Protein AF-A0AA35THC9-F1 (afdb_monomer_lite)

InterPro domains:
  IPR027417 P-loop containing nucleoside triphosphate hydrolase [G3DSA:3.40.50.300] (15-125)
  IPR027417 P-loop containing nucleoside triphosphate hydrolase [SSF52540] (15-121)
  IPR041679 DNA2/NAM7 helicase-like, C-terminal [PF13087] (16-121)
  IPR047187 Upf1-like, C-terminal helicase domain [cd18808] (16-121)
  IPR050534 Coronaviruses polyprotein 1ab [PTHR43788] (15-121)

pLDDT: mean 75.88, std 16.05, range [33.38, 92.75]

Organism: Geodia barretti (NCBI:txid519541)

Sequence (125 aa):
HQPKYQALTILLFLQHPAICEFPSKAFYNGRLKTDPSVMRRQSGLNLTHFWPKHDSPIVFCQVEGEEETGHIGSRGSSSQSKFNMTEAKKIVEIAEKLVCHYRVPNSEIAILTPYSAQKRLSVKN

Radius of gyration: 17.2 Å; chains: 1; bounding box: 36×34×49 Å

Secondary structure (DSSP, 8-state):
-------B-----TTSHHHHHHHHHHHSTT-----HHHHT---SS--TTTSSSTT-----B------EEEEESSTT--EEEEE-HHHHHHHHHHHHIIIIIT---GGG-----S-HHHHHHHH--

Structure (mmCIF, N/CA/C/O backbone):
data_AF-A0AA35THC9-F1
#
_entry.id   AF-A0AA35THC9-F1
#
loop_
_atom_site.group_PDB
_atom_site.id
_atom_site.type_symbol
_atom_site.label_atom_id
_atom_site.label_alt_id
_atom_site.label_comp_id
_atom_site.label_asym_id
_atom_site.label_entity_id
_atom_site.label_seq_id
_atom_site.pdbx_PDB_ins_code
_atom_site.Cartn_x
_atom_site.Cartn_y
_atom_site.Cartn_z
_atom_site.occupancy
_atom_site.B_iso_or_equiv
_atom_site.auth_seq_id
_atom_site.auth_comp_id
_atom_site.auth_asym_id
_atom_site.auth_atom_id
_atom_site.pdbx_PDB_model_num
ATOM 1 N N . HIS A 1 1 ? 7.110 21.053 -18.480 1.00 37.16 1 HIS A N 1
ATOM 2 C CA . HIS A 1 1 ? 5.953 20.151 -18.637 1.00 37.16 1 HIS A CA 1
ATOM 3 C C . HIS A 1 1 ? 6.008 19.087 -17.552 1.00 37.16 1 HIS A C 1
ATOM 5 O O . HIS A 1 1 ? 6.933 18.293 -17.567 1.00 37.16 1 HIS A O 1
ATOM 11 N N . GLN A 1 2 ? 5.104 19.125 -16.568 1.00 33.38 2 GLN A N 1
ATOM 12 C CA . GLN A 1 2 ? 5.040 18.118 -15.500 1.00 33.38 2 GLN A CA 1
ATOM 13 C C . GLN A 1 2 ? 4.030 17.027 -15.864 1.00 33.38 2 GLN A C 1
ATOM 15 O O . GLN A 1 2 ? 2.882 17.376 -16.142 1.00 33.38 2 GLN A O 1
ATOM 20 N N . PRO A 1 3 ? 4.366 15.740 -15.709 1.00 40.66 3 PRO A N 1
ATOM 21 C CA . PRO A 1 3 ? 3.470 14.809 -15.063 1.00 40.66 3 PRO A CA 1
ATOM 22 C C . PRO A 1 3 ? 3.727 14.873 -13.549 1.00 40.66 3 PRO A C 1
ATOM 24 O O . PRO A 1 3 ? 4.782 14.497 -13.048 1.00 40.66 3 PRO A O 1
ATOM 27 N N . LYS A 1 4 ? 2.753 15.430 -12.829 1.00 50.53 4 LYS A N 1
ATOM 28 C CA . LYS A 1 4 ? 2.469 15.073 -11.432 1.00 50.53 4 LYS A CA 1
ATOM 29 C C . LYS A 1 4 ? 1.672 13.751 -11.444 1.00 50.53 4 LYS A C 1
ATOM 31 O O . LYS A 1 4 ? 1.197 13.375 -12.509 1.00 50.53 4 LYS A O 1
ATOM 36 N N . TYR A 1 5 ? 1.476 13.139 -10.269 1.00 43.81 5 TYR A N 1
ATOM 37 C CA . TYR A 1 5 ? 0.614 11.971 -9.943 1.00 43.81 5 TYR A CA 1
ATOM 38 C C . TYR A 1 5 ? 1.305 10.588 -9.952 1.00 43.81 5 TYR A C 1
ATOM 40 O O . TYR A 1 5 ? 2.081 10.320 -10.855 1.00 43.81 5 TYR A O 1
ATOM 48 N N . GLN A 1 6 ? 1.028 9.633 -9.045 1.00 38.25 6 GLN A N 1
ATOM 49 C CA . GLN A 1 6 ? 0.420 9.619 -7.695 1.00 38.25 6 GLN A CA 1
ATOM 50 C C . GLN A 1 6 ? 0.566 8.193 -7.103 1.00 38.25 6 GLN A C 1
ATOM 52 O O . GLN A 1 6 ? 0.190 7.225 -7.750 1.00 38.25 6 GLN A O 1
ATOM 57 N N . ALA A 1 7 ? 0.958 8.126 -5.827 1.00 38.00 7 ALA A N 1
ATOM 58 C CA . ALA A 1 7 ? 0.469 7.193 -4.803 1.00 38.00 7 ALA A CA 1
ATOM 59 C C . ALA A 1 7 ? 0.659 5.675 -4.984 1.00 38.00 7 ALA A C 1
ATOM 61 O O . ALA A 1 7 ? -0.199 4.978 -5.529 1.00 38.00 7 ALA A O 1
ATOM 62 N N . LEU A 1 8 ? 1.653 5.117 -4.290 1.00 41.50 8 LEU A N 1
ATOM 63 C CA . LEU A 1 8 ? 1.579 3.725 -3.864 1.00 41.50 8 LEU A CA 1
ATOM 64 C C . LEU A 1 8 ? 0.613 3.608 -2.672 1.00 41.50 8 LEU A C 1
ATOM 66 O O . LEU A 1 8 ? 0.938 4.016 -1.558 1.00 41.50 8 LEU A O 1
ATOM 70 N N . THR A 1 9 ? -0.579 3.054 -2.901 1.00 43.31 9 THR A N 1
ATOM 71 C CA . THR A 1 9 ? -1.542 2.758 -1.829 1.00 43.31 9 THR A CA 1
ATOM 72 C C . THR A 1 9 ? -1.371 1.304 -1.397 1.00 43.31 9 THR A C 1
ATOM 74 O O . THR A 1 9 ? -1.852 0.392 -2.066 1.00 43.31 9 THR A O 1
ATOM 77 N N . ILE A 1 10 ? -0.692 1.075 -0.273 1.00 42.50 10 ILE A N 1
ATOM 78 C CA . ILE A 1 10 ? -0.691 -0.236 0.386 1.00 42.50 10 ILE A CA 1
ATOM 79 C C . ILE A 1 10 ? -1.968 -0.312 1.224 1.00 42.50 10 ILE A C 1
ATOM 81 O O . ILE A 1 10 ? -2.105 0.358 2.246 1.00 42.50 10 ILE A O 1
ATOM 85 N N . LEU A 1 11 ? -2.938 -1.083 0.736 1.00 44.34 11 LEU A N 1
ATOM 86 C CA . LEU A 1 11 ? -4.229 -1.296 1.381 1.00 44.34 11 LEU A CA 1
ATOM 87 C C . LEU A 1 11 ? -4.102 -2.417 2.411 1.00 44.34 11 LEU A C 1
ATOM 89 O O . LEU A 1 11 ? -4.195 -3.594 2.077 1.00 44.34 11 LEU A O 1
ATOM 93 N N . LEU A 1 12 ? -3.944 -2.042 3.676 1.00 49.34 12 LEU A N 1
ATOM 94 C CA . LEU A 1 12 ? -4.242 -2.924 4.797 1.00 49.34 12 LEU A CA 1
ATOM 95 C C . LEU A 1 12 ? -5.580 -2.475 5.399 1.00 49.34 12 LEU A C 1
ATOM 97 O O . LEU A 1 12 ? -5.731 -1.342 5.840 1.00 49.34 12 LEU A O 1
ATOM 101 N N . PHE A 1 13 ? -6.551 -3.392 5.394 1.00 51.62 13 PHE A N 1
ATOM 102 C CA . PHE A 1 13 ? -7.870 -3.290 6.037 1.00 51.62 13 PHE A CA 1
ATOM 103 C C . PHE A 1 13 ? -8.859 -2.267 5.459 1.00 51.62 13 PHE A C 1
ATOM 105 O O . PHE A 1 13 ? -9.232 -1.308 6.123 1.00 51.62 13 PHE A O 1
ATOM 112 N N . LEU A 1 14 ? -9.422 -2.580 4.287 1.00 52.34 14 LEU A N 1
ATOM 113 C CA . LEU A 1 14 ? -10.501 -1.874 3.559 1.00 52.34 14 LEU A CA 1
ATOM 114 C C . LEU A 1 14 ? -11.688 -1.298 4.362 1.00 52.34 14 LEU A C 1
ATOM 116 O O . LEU A 1 14 ? -12.504 -0.587 3.789 1.00 52.34 14 LEU A O 1
ATOM 120 N N . GLN A 1 15 ? -11.848 -1.620 5.643 1.00 60.59 15 GLN A N 1
ATOM 121 C CA . GLN A 1 15 ? -13.035 -1.264 6.411 1.00 60.59 15 GLN A CA 1
ATOM 122 C C . GLN A 1 15 ? -12.749 -0.352 7.623 1.00 60.59 15 GLN A C 1
ATOM 124 O O . GLN A 1 15 ? -13.686 0.007 8.330 1.00 60.59 15 GLN A O 1
ATOM 129 N N . HIS A 1 16 ? -11.506 0.082 7.879 1.00 74.31 16 HIS A N 1
ATOM 130 C CA . HIS A 1 16 ? -11.255 1.079 8.935 1.00 74.31 16 HIS A CA 1
ATOM 131 C C . HIS A 1 16 ? -11.977 2.412 8.614 1.00 74.31 16 HIS A C 1
ATOM 133 O O . HIS A 1 16 ? -11.932 2.844 7.462 1.00 74.31 16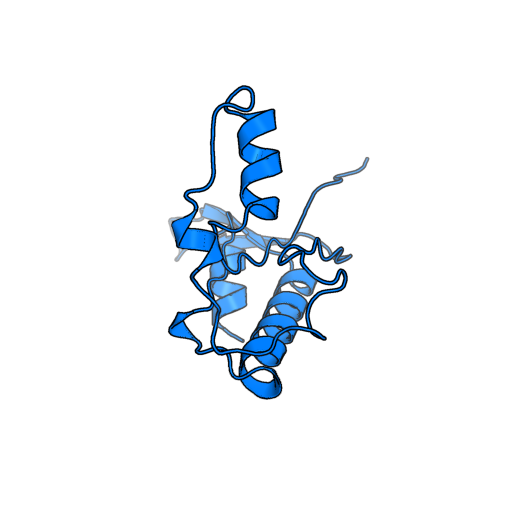 HIS A O 1
ATOM 139 N N . PRO A 1 17 ? -12.611 3.113 9.580 1.00 76.00 17 PRO A N 1
ATOM 140 C CA . PRO A 1 17 ? -13.319 4.374 9.350 1.00 76.00 17 PRO A CA 1
ATOM 141 C C . PRO A 1 17 ? -12.489 5.417 8.606 1.00 76.00 17 PRO A C 1
ATOM 143 O O . PRO A 1 17 ? -13.005 6.058 7.696 1.00 76.00 17 PRO A O 1
ATOM 146 N N . ALA A 1 18 ? -11.194 5.516 8.926 1.00 78.25 18 ALA A N 1
ATOM 147 C CA . ALA A 1 18 ? -10.269 6.406 8.222 1.00 78.25 18 ALA A CA 1
ATOM 148 C C . ALA A 1 18 ? -10.202 6.118 6.707 1.00 78.25 18 ALA A C 1
ATOM 150 O O . ALA A 1 18 ? -10.052 7.042 5.914 1.00 78.25 18 ALA A O 1
ATOM 151 N N . ILE A 1 19 ? -10.328 4.849 6.294 1.00 79.31 19 ILE A N 1
ATOM 152 C CA . ILE A 1 19 ? -10.291 4.441 4.879 1.00 79.31 19 ILE A CA 1
ATOM 153 C C . ILE A 1 19 ? -11.620 4.774 4.206 1.00 79.31 19 ILE A C 1
ATOM 155 O O . ILE A 1 19 ? -11.628 5.258 3.079 1.00 79.31 19 ILE A O 1
ATOM 159 N N . CYS A 1 20 ? -12.740 4.560 4.901 1.00 81.44 20 CYS A N 1
ATOM 160 C CA . CYS A 1 20 ? -14.079 4.835 4.378 1.00 81.44 20 CYS A CA 1
ATOM 161 C C . CYS A 1 20 ? -14.404 6.332 4.280 1.00 81.44 20 CYS A C 1
ATOM 163 O O . CYS A 1 20 ? -15.262 6.711 3.482 1.00 81.44 20 CYS A O 1
ATOM 165 N N . GLU A 1 21 ? -13.747 7.182 5.073 1.00 85.81 21 GLU A N 1
ATOM 166 C CA . GLU A 1 21 ? -14.049 8.612 5.151 1.00 85.81 21 GLU A CA 1
ATOM 167 C C . GLU A 1 21 ? -13.936 9.307 3.787 1.00 85.81 21 GLU A C 1
ATOM 169 O O . GLU A 1 21 ? -14.885 9.966 3.348 1.00 85.81 21 GLU A O 1
ATOM 174 N N . PHE A 1 22 ? -12.800 9.141 3.100 1.00 87.75 22 PHE A N 1
ATOM 175 C CA . PHE A 1 22 ? -12.564 9.798 1.814 1.00 87.75 22 PHE A CA 1
ATOM 176 C C . PHE A 1 22 ? -13.532 9.310 0.720 1.00 87.75 22 PHE A C 1
ATOM 178 O O . PHE A 1 22 ? -14.227 10.155 0.152 1.00 87.75 22 PHE A O 1
ATOM 185 N N . PRO A 1 23 ? -13.678 7.994 0.446 1.00 86.00 23 PRO A N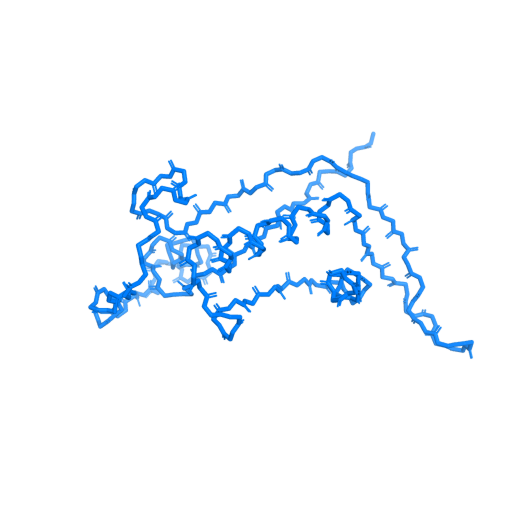 1
ATOM 186 C CA . PRO A 1 23 ? -14.627 7.511 -0.552 1.00 86.00 23 PRO A CA 1
ATOM 187 C C . PRO A 1 23 ? -16.071 7.906 -0.240 1.00 86.00 23 PRO A C 1
ATOM 189 O O . PRO A 1 23 ? -16.805 8.283 -1.151 1.00 86.00 23 PRO A O 1
ATOM 192 N N . SER A 1 24 ? -16.477 7.869 1.037 1.00 86.50 24 SER A N 1
ATOM 193 C CA . SER A 1 24 ? -17.822 8.277 1.460 1.00 86.50 24 SER A CA 1
ATOM 194 C C . SER A 1 24 ? -18.120 9.719 1.053 1.00 86.50 24 SER A C 1
ATOM 196 O O . SER A 1 24 ? -19.146 9.988 0.425 1.00 86.50 24 SER A O 1
ATOM 198 N N . LYS A 1 25 ? -17.198 10.643 1.352 1.00 89.81 25 LYS A N 1
ATOM 199 C CA . LYS A 1 25 ? -17.327 12.064 1.001 1.00 89.81 25 LYS A CA 1
ATOM 200 C C . LYS A 1 25 ? -17.245 12.301 -0.508 1.00 89.81 25 LYS A C 1
ATOM 202 O O . LYS A 1 25 ? -18.069 13.036 -1.037 1.00 89.81 25 LYS A O 1
ATOM 207 N N . ALA A 1 26 ? -16.285 11.675 -1.186 1.00 91.00 26 ALA A N 1
ATOM 208 C CA . ALA A 1 26 ? -15.997 11.931 -2.596 1.00 91.00 26 ALA A CA 1
ATOM 209 C C . ALA A 1 26 ? -17.030 11.322 -3.559 1.00 91.00 26 ALA A C 1
ATOM 211 O O . ALA A 1 26 ? -17.324 11.924 -4.587 1.00 91.00 26 ALA A O 1
ATOM 212 N N . PHE A 1 27 ? -17.580 10.145 -3.238 1.00 88.94 27 PHE A N 1
ATOM 213 C CA . PHE A 1 27 ? -18.396 9.368 -4.181 1.00 88.94 27 PHE A CA 1
ATOM 214 C C . PHE A 1 27 ? -19.805 9.031 -3.674 1.00 88.94 27 PHE A C 1
ATOM 216 O O . PHE A 1 27 ? -20.658 8.655 -4.473 1.00 88.94 27 PHE A O 1
ATOM 223 N N . TYR A 1 28 ? -20.082 9.170 -2.370 1.00 86.94 28 TYR A N 1
ATOM 224 C CA . TYR A 1 28 ? -21.352 8.730 -1.766 1.00 86.94 28 TYR A CA 1
ATOM 225 C C . TYR A 1 28 ? -22.093 9.819 -0.971 1.00 86.94 28 TYR A C 1
ATOM 227 O O . TYR A 1 28 ? -23.027 9.503 -0.227 1.00 86.94 28 TYR A O 1
ATOM 235 N N . ASN A 1 29 ? -21.731 11.098 -1.123 1.00 89.25 29 ASN A N 1
ATOM 236 C CA . ASN A 1 29 ? -22.323 12.232 -0.391 1.00 89.25 29 ASN A CA 1
ATOM 237 C C . ASN A 1 29 ? -22.316 12.039 1.139 1.00 89.25 29 ASN A C 1
ATOM 239 O O . ASN A 1 29 ? -23.274 12.393 1.824 1.00 89.25 29 ASN A O 1
ATOM 243 N N . GLY A 1 30 ? -21.279 11.395 1.678 1.00 84.69 30 GLY A N 1
ATOM 244 C CA . GLY A 1 30 ? -21.148 11.112 3.110 1.00 84.69 30 GLY A CA 1
ATOM 245 C C . GLY A 1 30 ? -22.087 10.023 3.643 1.00 84.69 30 GLY A C 1
ATOM 246 O O . GLY A 1 30 ? -22.182 9.836 4.854 1.00 84.69 30 GLY A O 1
ATOM 247 N N . ARG A 1 31 ? -22.808 9.305 2.770 1.00 82.44 31 ARG A N 1
ATOM 248 C CA . ARG A 1 31 ? -23.808 8.302 3.182 1.00 82.44 31 ARG A CA 1
ATOM 249 C C . ARG A 1 31 ? -23.223 6.916 3.448 1.00 82.44 31 ARG A C 1
ATOM 251 O O . ARG A 1 31 ? -23.899 6.096 4.064 1.00 82.44 31 ARG A O 1
ATOM 258 N N . LEU A 1 32 ? -21.991 6.646 3.014 1.00 81.75 32 LEU A N 1
ATOM 259 C CA . LEU A 1 32 ? -21.317 5.380 3.300 1.00 81.75 32 LEU A CA 1
ATOM 260 C C . LEU A 1 32 ? -20.855 5.374 4.765 1.00 81.75 32 LEU A C 1
ATOM 262 O O . LEU A 1 32 ? -20.076 6.240 5.171 1.00 81.75 32 LEU A O 1
ATOM 266 N N . LYS A 1 33 ? -21.342 4.401 5.544 1.00 78.38 33 LYS A N 1
ATOM 267 C CA . LYS A 1 33 ? -21.019 4.212 6.965 1.00 78.38 33 LYS A CA 1
ATOM 268 C C . LYS A 1 33 ? -20.286 2.890 7.175 1.00 78.38 33 LYS A C 1
ATOM 270 O O . LYS A 1 33 ? -20.677 1.871 6.614 1.00 78.38 33 LYS A O 1
ATOM 275 N N . THR A 1 34 ? -19.250 2.913 8.007 1.00 78.31 34 THR A N 1
ATOM 276 C CA . THR A 1 34 ? -18.561 1.701 8.460 1.00 78.31 34 THR A CA 1
ATOM 277 C C . THR A 1 34 ? -19.413 0.975 9.497 1.00 78.31 34 THR A C 1
ATOM 279 O O . THR A 1 34 ? -19.914 1.599 10.433 1.00 78.31 34 THR A O 1
ATOM 282 N N . ASP A 1 35 ? -19.556 -0.340 9.352 1.00 78.38 35 ASP A N 1
ATOM 283 C CA . ASP A 1 35 ? -20.274 -1.158 10.326 1.00 78.38 35 ASP A CA 1
ATOM 284 C C . ASP A 1 35 ? -19.505 -1.238 11.668 1.00 78.38 35 ASP A C 1
ATOM 286 O O . ASP A 1 35 ? -18.285 -1.443 11.667 1.00 78.38 35 ASP A O 1
ATOM 290 N N . PRO A 1 36 ? -20.169 -1.119 12.833 1.00 75.31 36 PRO A N 1
ATOM 291 C CA . PRO A 1 36 ? -19.507 -1.206 14.138 1.00 75.31 36 PRO A CA 1
ATOM 292 C C . PRO A 1 36 ? -18.744 -2.517 14.383 1.00 75.31 36 PRO A C 1
ATOM 294 O O . PRO A 1 36 ? -17.781 -2.536 15.150 1.00 75.31 36 PRO A O 1
ATOM 297 N N . SER A 1 37 ? -19.131 -3.620 13.732 1.00 74.44 37 SER A N 1
ATOM 298 C CA . SER A 1 37 ? -18.414 -4.902 13.812 1.00 74.44 37 SER A CA 1
ATOM 299 C C . SER A 1 37 ? -16.969 -4.813 13.334 1.00 74.44 37 SER A C 1
ATOM 301 O O . SER A 1 37 ? -16.120 -5.572 13.799 1.00 74.44 37 SER A O 1
ATOM 303 N N . VAL A 1 38 ? -16.658 -3.846 12.472 1.00 69.12 38 VAL A N 1
ATOM 304 C CA . VAL A 1 38 ? -15.307 -3.639 11.963 1.00 69.12 38 VAL A CA 1
ATOM 305 C C . VAL A 1 38 ? -14.364 -3.137 13.051 1.00 69.12 38 VAL A C 1
ATOM 307 O O . VAL A 1 38 ? -13.218 -3.568 13.097 1.00 69.12 38 VAL A O 1
ATOM 310 N N . MET A 1 39 ? -14.854 -2.291 13.959 1.00 66.12 39 MET A N 1
ATOM 311 C CA . MET A 1 39 ? -14.085 -1.787 15.106 1.00 66.12 39 MET A CA 1
ATOM 312 C C . MET A 1 39 ? -13.822 -2.850 16.163 1.00 66.12 39 MET A C 1
ATOM 314 O O . MET A 1 39 ? -12.903 -2.713 16.963 1.00 66.12 39 MET A O 1
ATOM 318 N N . ARG A 1 40 ? -14.588 -3.944 16.136 1.00 65.94 40 ARG A N 1
ATOM 319 C CA . ARG A 1 40 ? -14.364 -5.102 17.004 1.00 65.94 40 ARG A CA 1
ATOM 320 C C . ARG A 1 40 ? -13.331 -6.078 16.448 1.00 65.94 40 ARG A C 1
ATOM 322 O O . ARG A 1 40 ? -12.852 -6.922 17.199 1.00 65.94 40 ARG A O 1
ATOM 329 N N . ARG A 1 41 ? -12.966 -5.976 15.163 1.00 64.31 41 ARG A N 1
ATOM 330 C CA . ARG A 1 41 ? -11.866 -6.760 14.589 1.00 64.31 41 ARG A CA 1
ATOM 331 C C . ARG A 1 41 ? -10.540 -6.150 15.020 1.00 64.31 41 ARG A C 1
ATOM 333 O O . ARG A 1 41 ? -9.924 -5.386 14.285 1.00 64.31 41 ARG A O 1
ATOM 340 N N . GLN A 1 42 ? -10.113 -6.486 16.230 1.00 58.03 42 GLN A N 1
ATOM 341 C CA . GLN A 1 42 ? -8.729 -6.288 16.626 1.00 58.03 42 GLN A CA 1
ATOM 342 C C . GLN A 1 42 ? -7.883 -7.289 15.840 1.00 58.03 42 GLN A C 1
ATOM 344 O O . GLN A 1 42 ? -8.070 -8.499 15.952 1.00 58.03 42 GLN A O 1
ATOM 349 N N . SER A 1 43 ? -6.982 -6.778 15.002 1.00 63.09 43 SER A N 1
ATOM 350 C CA . SER A 1 43 ? -5.883 -7.591 14.495 1.00 63.09 43 SER A CA 1
ATOM 351 C C . SER A 1 43 ? -5.070 -8.059 15.703 1.00 63.09 43 SER A C 1
ATOM 353 O O . SER A 1 43 ? -4.689 -7.236 16.533 1.00 63.09 43 SER A O 1
ATOM 355 N N . GLY A 1 44 ? -4.789 -9.359 15.812 1.00 66.50 44 GLY A N 1
ATOM 356 C CA . GLY A 1 44 ? -3.862 -9.877 16.827 1.00 66.50 44 GLY A CA 1
ATOM 357 C C . GLY A 1 44 ? -2.414 -9.400 16.625 1.00 66.50 44 GLY A C 1
ATOM 358 O O . GLY A 1 44 ? -1.541 -9.734 17.422 1.00 66.50 44 GLY A O 1
ATOM 359 N N . LEU A 1 45 ? -2.148 -8.636 15.558 1.00 75.44 45 LEU A N 1
ATOM 360 C CA . LEU A 1 45 ? -0.839 -8.105 15.199 1.00 75.44 45 LEU A CA 1
ATOM 361 C C . LEU A 1 45 ? -0.645 -6.702 15.781 1.00 75.44 45 LEU A C 1
ATOM 363 O O . LEU A 1 45 ? -1.465 -5.803 15.587 1.00 75.44 45 LEU A O 1
ATOM 367 N N . ASN A 1 46 ? 0.494 -6.492 16.440 1.00 81.12 46 ASN A N 1
ATOM 368 C CA . ASN A 1 46 ? 0.889 -5.187 16.957 1.00 81.12 46 ASN A CA 1
ATOM 369 C C . ASN A 1 46 ? 1.600 -4.370 15.863 1.00 81.12 46 ASN A C 1
ATOM 371 O O . ASN A 1 46 ? 2.778 -4.588 15.585 1.00 81.12 46 ASN A O 1
ATOM 375 N N . LEU A 1 47 ? 0.883 -3.415 15.260 1.00 82.12 47 LEU A N 1
ATOM 376 C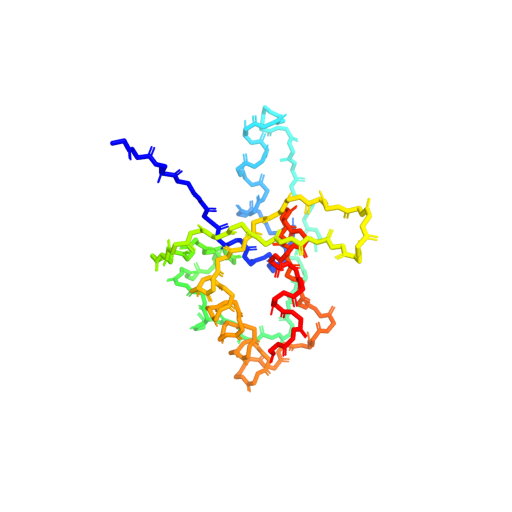 CA . LEU A 1 47 ? 1.395 -2.500 14.227 1.00 82.12 47 LEU A CA 1
ATOM 377 C C . LEU A 1 47 ? 1.629 -1.068 14.741 1.00 82.12 47 LEU A C 1
ATOM 379 O O . LEU A 1 47 ? 1.766 -0.143 13.939 1.00 82.12 47 LEU A O 1
ATOM 383 N N . THR A 1 48 ? 1.689 -0.855 16.058 1.00 76.56 48 THR A N 1
ATOM 384 C CA . THR A 1 48 ? 1.706 0.488 16.669 1.00 76.56 48 THR A CA 1
ATOM 385 C C . THR A 1 48 ? 2.864 1.364 16.181 1.00 76.56 48 THR A C 1
ATOM 387 O O . THR A 1 48 ? 2.695 2.564 15.999 1.00 76.56 48 THR A O 1
ATOM 390 N N . HIS A 1 49 ? 4.028 0.767 15.900 1.00 84.44 49 HIS A N 1
ATOM 391 C CA . HIS A 1 49 ? 5.214 1.478 15.399 1.00 84.44 49 HIS A CA 1
ATOM 392 C C . HIS A 1 49 ? 5.394 1.406 13.875 1.00 84.44 49 HIS A C 1
ATOM 394 O O . HIS A 1 49 ? 6.405 1.873 13.355 1.00 84.44 49 HIS A O 1
ATOM 400 N N . PHE A 1 50 ? 4.469 0.766 13.157 1.00 86.50 50 PHE A N 1
ATOM 401 C CA . PHE A 1 50 ? 4.515 0.708 11.696 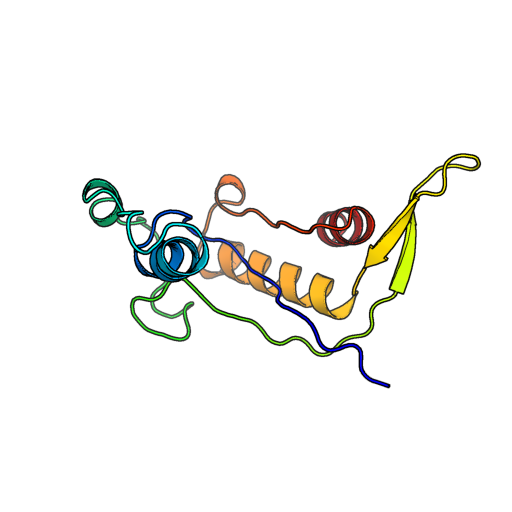1.00 86.50 50 PHE A CA 1
ATOM 402 C C . PHE A 1 50 ? 3.919 1.976 11.078 1.00 86.50 50 PHE A C 1
ATOM 404 O O . PHE A 1 50 ? 4.485 2.543 10.143 1.00 86.50 50 PHE A O 1
ATOM 411 N N . TRP A 1 51 ? 2.778 2.420 11.608 1.00 85.50 51 TRP A N 1
ATOM 412 C CA . TRP A 1 51 ? 2.031 3.549 11.067 1.00 85.50 51 TRP A CA 1
ATOM 413 C C . TRP A 1 51 ? 2.617 4.892 11.528 1.00 85.50 51 TRP A C 1
ATOM 415 O O . TRP A 1 51 ? 2.891 5.054 12.716 1.00 85.50 51 TRP A O 1
ATOM 425 N N . PRO A 1 52 ? 2.753 5.895 10.637 1.00 83.62 52 PRO A N 1
ATOM 426 C CA . PRO A 1 52 ? 3.245 7.222 11.023 1.00 83.62 52 PRO A CA 1
ATOM 427 C C . PRO A 1 52 ? 2.329 7.962 12.003 1.00 83.62 52 PRO A C 1
ATOM 429 O O . PRO A 1 52 ? 2.795 8.779 12.794 1.00 83.62 52 PRO A O 1
ATOM 432 N N . LYS A 1 53 ? 1.017 7.701 11.935 1.00 80.81 53 LYS A N 1
ATOM 433 C CA . LYS A 1 53 ? 0.012 8.266 12.835 1.00 80.81 53 LYS A CA 1
ATOM 434 C C . LYS A 1 53 ? -0.625 7.140 13.640 1.00 80.81 53 LYS A C 1
ATOM 436 O O . LYS A 1 53 ? -1.209 6.222 13.063 1.00 80.81 53 LYS A O 1
ATOM 441 N N . HIS A 1 54 ? -0.543 7.263 14.962 1.00 68.38 54 HIS A N 1
ATOM 442 C CA . HIS A 1 54 ? -1.247 6.399 15.902 1.00 68.38 54 HIS A CA 1
ATOM 443 C C . HIS A 1 54 ? -2.750 6.425 15.557 1.00 68.38 54 HIS A C 1
ATOM 445 O O . HIS A 1 54 ? -3.322 7.503 15.394 1.00 68.38 54 HIS A O 1
ATOM 451 N N . ASP A 1 55 ? -3.355 5.254 15.349 1.00 70.06 55 ASP A N 1
ATOM 452 C CA . ASP A 1 55 ? -4.780 5.058 15.008 1.00 70.06 55 ASP A CA 1
ATOM 453 C C . ASP A 1 55 ? -5.225 5.389 13.569 1.00 70.06 55 ASP A C 1
ATOM 455 O O . ASP A 1 55 ? -6.421 5.481 13.282 1.00 70.06 55 ASP A O 1
ATOM 459 N N . SER A 1 56 ? -4.293 5.525 12.620 1.00 76.69 56 SER A N 1
ATOM 460 C CA . SER A 1 56 ? -4.631 5.640 11.195 1.00 76.69 56 SER A CA 1
ATOM 461 C C . SER A 1 5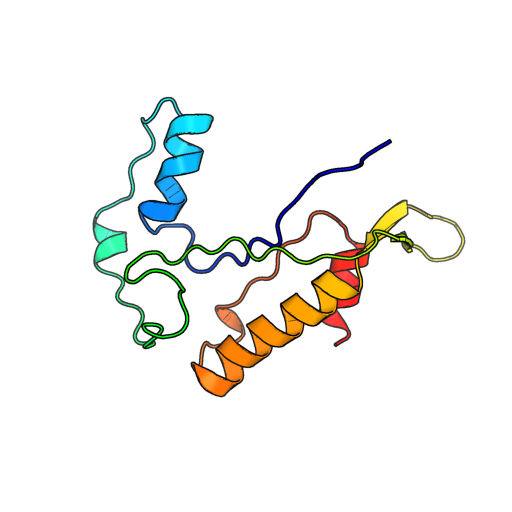6 ? -3.870 4.609 10.362 1.00 76.69 56 SER A C 1
ATOM 463 O O . SER A 1 56 ? -2.694 4.829 10.064 1.00 76.69 56 SER A O 1
ATOM 465 N N . PRO A 1 57 ? -4.522 3.519 9.908 1.00 80.56 57 PRO A N 1
ATOM 466 C CA . PRO A 1 57 ? -3.895 2.488 9.082 1.00 80.56 57 PRO A CA 1
ATOM 467 C C . PRO A 1 57 ? -3.787 2.917 7.608 1.00 80.56 57 PRO A C 1
ATOM 469 O O . PRO A 1 57 ? -4.084 2.155 6.692 1.00 80.56 57 PRO A O 1
ATOM 472 N N . ILE A 1 58 ? -3.435 4.181 7.370 1.00 82.75 58 ILE A N 1
ATOM 473 C CA . ILE A 1 58 ? -3.292 4.768 6.039 1.00 82.75 58 ILE A CA 1
ATOM 474 C C . ILE A 1 58 ? -2.046 5.628 6.035 1.00 82.75 58 ILE A C 1
ATOM 476 O O . ILE A 1 58 ? -1.881 6.511 6.878 1.00 82.75 58 ILE A O 1
ATOM 480 N N . VAL A 1 59 ? -1.210 5.401 5.032 1.00 85.88 59 VAL A N 1
ATOM 481 C CA . VAL A 1 59 ? -0.070 6.248 4.715 1.00 85.88 59 VAL A CA 1
ATOM 482 C C . VAL A 1 59 ? 0.003 6.431 3.208 1.00 85.88 59 VAL A C 1
ATOM 484 O O . VAL A 1 59 ? -0.224 5.497 2.442 1.00 85.88 59 VAL A O 1
ATOM 487 N N . PHE A 1 60 ? 0.326 7.649 2.791 1.00 88.00 60 PHE A N 1
ATOM 488 C CA . PHE A 1 60 ? 0.739 7.930 1.428 1.00 88.00 60 PHE A CA 1
ATOM 489 C C . PHE A 1 60 ? 2.265 7.982 1.402 1.00 88.00 60 PHE A C 1
ATOM 491 O O . PHE A 1 60 ? 2.865 8.899 1.963 1.00 88.00 60 PHE A O 1
ATOM 498 N N . CYS A 1 61 ? 2.899 6.995 0.774 1.00 87.12 61 CYS A N 1
ATOM 499 C CA . CYS A 1 61 ? 4.348 6.974 0.615 1.00 87.12 61 CYS A CA 1
ATOM 500 C C . CYS A 1 61 ? 4.723 7.706 -0.675 1.00 87.12 61 CYS A C 1
ATOM 502 O O . CYS A 1 61 ? 4.519 7.180 -1.769 1.00 87.12 61 CYS A O 1
ATOM 504 N N . GLN A 1 62 ? 5.267 8.919 -0.554 1.00 88.00 62 GLN A N 1
ATOM 505 C CA . GLN A 1 62 ? 5.862 9.606 -1.698 1.00 88.00 62 GLN A CA 1
ATOM 506 C C . GLN A 1 62 ? 7.162 8.898 -2.091 1.00 88.00 62 GLN A C 1
ATOM 508 O O . GLN A 1 62 ? 8.053 8.715 -1.262 1.00 88.00 62 GLN A O 1
ATOM 513 N N . VAL A 1 63 ? 7.255 8.504 -3.359 1.00 90.31 63 VAL A N 1
ATOM 514 C CA . VAL A 1 63 ? 8.442 7.893 -3.958 1.00 90.31 63 VAL A CA 1
ATOM 515 C C . VAL A 1 63 ? 8.777 8.688 -5.209 1.00 90.31 63 VAL A C 1
ATOM 517 O O . VAL A 1 63 ? 7.939 8.839 -6.093 1.00 90.31 63 VAL A O 1
ATOM 520 N N . GLU A 1 64 ? 9.992 9.218 -5.269 1.00 89.25 64 GLU A N 1
ATOM 521 C CA . GLU A 1 64 ? 10.492 9.910 -6.454 1.00 89.25 64 GLU A CA 1
ATOM 522 C C . GLU A 1 64 ? 11.148 8.884 -7.378 1.00 89.25 64 GLU A C 1
ATOM 524 O O . GLU A 1 64 ? 12.095 8.198 -6.996 1.00 89.25 64 GLU A O 1
ATOM 529 N N . GLY A 1 65 ? 10.612 8.735 -8.586 1.00 86.75 65 GLY A N 1
ATOM 530 C CA . GLY A 1 65 ? 11.104 7.789 -9.579 1.00 86.75 65 GLY A CA 1
ATOM 531 C C . GLY A 1 65 ? 10.553 8.101 -10.962 1.00 86.75 65 GLY A C 1
ATOM 532 O O . GLY A 1 65 ? 9.659 8.935 -11.108 1.00 86.75 65 GLY A O 1
ATOM 533 N N . GLU A 1 66 ? 11.091 7.420 -11.966 1.00 86.62 66 GLU A N 1
ATOM 534 C CA . GLU A 1 66 ? 10.700 7.601 -13.361 1.00 86.62 66 GLU A CA 1
ATOM 535 C C . GLU A 1 66 ? 9.756 6.483 -13.812 1.00 86.62 66 GLU A C 1
ATOM 537 O O . GLU A 1 66 ? 9.902 5.317 -13.436 1.00 86.62 66 GLU A O 1
ATOM 542 N N . GLU A 1 67 ? 8.758 6.859 -14.609 1.00 87.06 67 GLU A N 1
ATOM 543 C CA . GLU A 1 67 ? 7.843 5.916 -15.240 1.00 87.06 67 GLU A CA 1
ATOM 544 C C . GLU A 1 67 ? 8.408 5.468 -16.589 1.00 87.06 67 GLU A C 1
ATOM 546 O O . GLU A 1 67 ? 8.729 6.283 -17.454 1.00 87.06 67 GLU A O 1
ATOM 551 N N . GLU A 1 68 ? 8.457 4.158 -16.792 1.00 86.50 68 GLU A N 1
ATOM 552 C CA . GLU A 1 68 ? 8.925 3.526 -18.016 1.00 86.50 68 GLU A CA 1
ATOM 553 C C . GLU A 1 68 ? 7.793 2.751 -18.699 1.00 86.50 68 GLU A C 1
ATOM 555 O O . GLU A 1 68 ? 6.904 2.187 -18.053 1.00 86.50 68 GLU A O 1
ATOM 560 N N . THR A 1 69 ? 7.825 2.686 -20.033 1.00 84.56 69 THR A N 1
ATOM 561 C CA . THR A 1 69 ? 6.858 1.896 -20.812 1.00 84.56 69 THR A CA 1
ATOM 562 C C . THR A 1 69 ? 7.429 0.514 -21.113 1.00 84.56 69 THR A C 1
ATOM 564 O O . THR A 1 69 ? 8.339 0.352 -21.923 1.00 84.56 69 THR A O 1
ATOM 567 N N . GLY A 1 70 ? 6.861 -0.509 -20.482 1.00 69.62 70 GLY A N 1
ATOM 568 C CA . GLY A 1 70 ? 7.150 -1.911 -20.748 1.00 69.62 70 GLY A CA 1
ATOM 569 C C . GLY A 1 70 ? 6.230 -2.496 -21.820 1.00 69.62 70 GLY A C 1
ATOM 570 O O . GLY A 1 70 ? 5.019 -2.259 -21.835 1.00 69.62 70 GLY A O 1
ATOM 571 N N . HIS A 1 71 ? 6.792 -3.331 -22.692 1.00 68.12 71 HIS A N 1
ATOM 572 C CA . HIS A 1 71 ? 6.004 -4.142 -23.616 1.00 68.12 71 HIS A CA 1
ATOM 573 C C . HIS A 1 71 ? 5.521 -5.407 -22.909 1.00 68.12 71 HIS A C 1
ATOM 575 O O . HIS A 1 71 ? 6.311 -6.191 -22.383 1.00 68.12 71 HIS A O 1
ATOM 581 N N . ILE A 1 72 ? 4.207 -5.610 -22.894 1.00 60.00 72 ILE A N 1
ATOM 582 C CA . ILE A 1 72 ? 3.589 -6.819 -22.362 1.00 60.00 72 ILE A CA 1
ATOM 583 C C . ILE A 1 72 ? 3.089 -7.648 -23.527 1.00 60.00 72 ILE A C 1
ATOM 585 O O . ILE A 1 72 ? 2.026 -7.360 -24.064 1.00 60.00 72 ILE A O 1
ATOM 589 N N . GLY A 1 73 ? 3.845 -8.671 -23.910 1.00 55.47 73 GLY A N 1
ATOM 590 C CA . GLY A 1 73 ? 3.390 -9.648 -24.891 1.00 55.47 73 GLY A CA 1
ATOM 591 C C . GLY A 1 73 ? 4.526 -10.437 -25.522 1.00 55.47 73 GLY A C 1
ATOM 592 O O . GLY A 1 73 ? 5.652 -9.954 -25.630 1.00 55.47 73 GLY A O 1
ATOM 593 N N . SER A 1 74 ? 4.207 -11.650 -25.968 1.00 51.16 74 SER A N 1
ATOM 594 C CA . SER A 1 74 ? 4.985 -12.344 -26.994 1.00 51.16 74 SER A CA 1
ATOM 595 C C . SER A 1 74 ? 4.761 -11.659 -28.345 1.00 51.16 74 SER A C 1
ATOM 597 O O . SER A 1 74 ? 3.746 -10.983 -28.533 1.00 51.16 74 SER A O 1
ATOM 599 N N . ARG A 1 75 ? 5.713 -11.816 -29.277 1.00 46.22 75 ARG A N 1
ATOM 600 C CA . ARG A 1 75 ? 5.673 -11.261 -30.644 1.00 46.22 75 ARG A CA 1
ATOM 601 C C . ARG A 1 75 ? 4.262 -11.389 -31.251 1.00 46.22 75 ARG A C 1
ATOM 603 O O . ARG A 1 75 ? 3.879 -12.481 -31.652 1.00 46.22 75 ARG A O 1
ATOM 610 N N . GLY A 1 76 ? 3.500 -10.291 -31.278 1.00 49.25 76 GLY A N 1
ATOM 611 C CA . GLY A 1 76 ? 2.152 -10.234 -31.863 1.00 49.25 76 GLY A CA 1
ATOM 612 C C . GLY A 1 76 ? 1.077 -9.505 -31.042 1.00 49.25 76 GLY A C 1
ATOM 613 O O . GLY A 1 76 ? 0.134 -9.002 -31.639 1.00 49.25 76 GLY A O 1
ATOM 614 N N . SER A 1 77 ? 1.209 -9.373 -29.714 1.00 51.91 77 SER A N 1
ATOM 615 C CA . SER A 1 77 ? 0.232 -8.633 -28.887 1.00 51.91 77 SER A CA 1
ATOM 616 C C . SER A 1 77 ? 0.928 -7.679 -27.912 1.00 51.91 77 SER A C 1
ATOM 618 O O . SER A 1 77 ? 1.023 -7.951 -26.719 1.00 51.91 77 SER A O 1
ATOM 620 N N . SER A 1 78 ? 1.476 -6.567 -28.399 1.00 53.94 78 SER A N 1
ATOM 621 C CA . SER A 1 78 ? 2.096 -5.564 -27.528 1.00 53.94 78 SER A CA 1
ATOM 622 C C . SER A 1 78 ? 1.034 -4.667 -26.889 1.00 53.94 78 SER A C 1
ATOM 624 O O . SER A 1 78 ? 0.674 -3.632 -27.449 1.00 53.94 78 SER A O 1
ATOM 626 N N . SER A 1 79 ? 0.550 -5.016 -25.698 1.00 62.16 79 SER A N 1
ATOM 627 C CA . SER A 1 79 ? -0.105 -4.013 -24.856 1.00 62.16 79 SER A CA 1
ATOM 628 C C . SER A 1 79 ? 0.991 -3.188 -24.184 1.00 62.16 79 SER A C 1
ATOM 630 O O . SER A 1 79 ? 1.732 -3.699 -23.340 1.00 62.16 79 SER A O 1
ATOM 632 N N . GLN A 1 80 ? 1.138 -1.927 -24.593 1.00 71.44 80 GLN A N 1
ATOM 633 C CA . GLN A 1 80 ? 1.998 -0.974 -23.893 1.00 71.44 80 GLN A CA 1
ATOM 634 C C . GLN A 1 80 ? 1.457 -0.787 -22.473 1.00 71.44 80 GLN A C 1
ATOM 636 O O . GLN A 1 80 ? 0.268 -0.552 -22.269 1.00 71.44 80 GLN A O 1
ATOM 641 N N . SER A 1 81 ? 2.320 -0.940 -21.479 1.00 81.38 81 SER A N 1
ATOM 642 C CA . SER A 1 81 ? 1.971 -0.767 -20.073 1.00 81.38 81 SER A CA 1
ATOM 643 C C . SER A 1 81 ? 3.124 -0.103 -19.349 1.00 81.38 81 SER A C 1
ATOM 645 O O . SER A 1 81 ? 4.233 -0.052 -19.869 1.00 81.38 81 SER A O 1
ATOM 647 N N . LYS A 1 82 ? 2.871 0.414 -18.155 1.00 86.81 82 LYS A N 1
ATOM 648 C CA . LYS A 1 82 ? 3.821 1.255 -17.437 1.00 86.81 82 LYS A CA 1
ATOM 649 C C . LYS A 1 82 ? 4.354 0.556 -16.197 1.00 86.81 82 LYS A C 1
ATOM 651 O O . LYS A 1 82 ? 3.682 -0.300 -15.613 1.00 86.81 82 LYS A O 1
ATOM 656 N N . PHE A 1 83 ? 5.577 0.888 -15.824 1.00 86.19 83 PHE A N 1
ATOM 657 C CA . PHE A 1 83 ? 6.177 0.462 -14.570 1.00 86.19 83 PHE A CA 1
ATOM 658 C C . PHE A 1 83 ? 7.082 1.562 -14.019 1.00 86.19 83 PHE A C 1
ATOM 660 O O . PHE A 1 83 ? 7.565 2.411 -14.759 1.00 86.19 83 PHE A O 1
ATOM 667 N N . ASN A 1 84 ? 7.309 1.532 -12.713 1.00 90.50 84 ASN A N 1
ATOM 668 C CA . ASN A 1 84 ? 8.252 2.386 -12.014 1.00 90.50 84 ASN A CA 1
ATOM 669 C C . ASN A 1 84 ? 9.090 1.495 -11.094 1.00 90.50 84 ASN A C 1
ATOM 671 O O . ASN A 1 84 ? 8.578 0.865 -10.158 1.00 90.50 84 ASN A O 1
ATOM 675 N N . MET A 1 85 ? 10.387 1.415 -11.394 1.00 89.25 85 MET A N 1
ATOM 676 C CA . MET A 1 85 ? 11.325 0.554 -10.676 1.00 89.25 85 MET A CA 1
ATOM 677 C C . MET A 1 85 ? 11.543 1.012 -9.232 1.00 89.25 85 MET A C 1
ATOM 679 O O . MET A 1 85 ? 11.674 0.181 -8.332 1.00 89.25 85 MET A O 1
ATOM 683 N N . THR A 1 86 ? 11.565 2.322 -8.987 1.00 89.56 86 THR A N 1
ATOM 684 C CA . THR A 1 86 ? 11.761 2.869 -7.641 1.00 89.56 86 THR A CA 1
ATOM 685 C C . THR A 1 86 ? 10.562 2.561 -6.752 1.00 89.56 86 THR A C 1
ATOM 687 O O . THR A 1 86 ? 10.735 2.113 -5.617 1.00 89.56 86 THR A O 1
ATOM 690 N N . GLU A 1 87 ? 9.346 2.707 -7.282 1.00 89.50 87 GLU A N 1
ATOM 691 C CA . GLU A 1 87 ? 8.132 2.279 -6.584 1.00 89.50 87 GLU A CA 1
ATOM 692 C C . GLU A 1 87 ? 8.148 0.774 -6.319 1.00 89.50 87 GLU A C 1
ATOM 694 O O . GLU A 1 87 ? 7.880 0.360 -5.195 1.00 89.50 87 GLU A O 1
ATOM 699 N N . ALA A 1 88 ? 8.524 -0.050 -7.305 1.00 88.62 88 ALA A N 1
ATOM 700 C CA . ALA A 1 88 ? 8.581 -1.502 -7.136 1.00 88.62 88 ALA A CA 1
ATOM 701 C C . ALA A 1 88 ? 9.524 -1.925 -5.998 1.00 88.62 88 ALA A C 1
ATOM 703 O O . ALA A 1 88 ? 9.143 -2.749 -5.170 1.00 88.62 88 ALA A O 1
ATOM 704 N N . LYS A 1 89 ? 10.712 -1.319 -5.902 1.00 90.25 89 LYS A N 1
ATOM 705 C CA . LYS A 1 89 ? 11.651 -1.572 -4.796 1.00 90.25 89 LYS A CA 1
ATOM 706 C C . LYS A 1 89 ? 11.064 -1.172 -3.444 1.00 90.25 89 LYS A C 1
ATOM 708 O O . LYS A 1 89 ? 11.173 -1.928 -2.484 1.00 90.25 89 LYS A O 1
ATOM 713 N N . LYS A 1 90 ? 10.403 -0.011 -3.368 1.00 90.75 90 LYS A N 1
ATOM 714 C CA . LYS A 1 90 ? 9.774 0.452 -2.124 1.00 90.75 90 LYS A CA 1
ATOM 715 C C . LYS A 1 90 ? 8.607 -0.447 -1.697 1.00 90.75 90 LYS A C 1
ATOM 717 O O . LYS A 1 90 ? 8.437 -0.678 -0.504 1.00 90.75 90 LYS A O 1
ATOM 722 N N . ILE A 1 91 ? 7.832 -0.978 -2.648 1.00 91.06 91 ILE A N 1
ATOM 723 C CA . ILE A 1 91 ? 6.775 -1.967 -2.376 1.00 91.06 91 ILE A CA 1
ATOM 724 C C . ILE A 1 91 ? 7.360 -3.192 -1.679 1.00 91.06 91 ILE A C 1
ATOM 726 O O . ILE A 1 91 ? 6.834 -3.599 -0.644 1.00 91.06 91 ILE A O 1
ATOM 730 N N . VAL A 1 92 ? 8.432 -3.758 -2.242 1.00 90.62 92 VAL A N 1
ATOM 731 C CA . VAL A 1 92 ? 9.094 -4.953 -1.700 1.00 90.62 92 VAL A CA 1
ATOM 732 C C . VAL A 1 92 ? 9.605 -4.676 -0.291 1.00 90.62 92 VAL A C 1
ATOM 734 O O . VAL A 1 92 ? 9.245 -5.403 0.624 1.00 90.62 92 VAL A O 1
ATOM 737 N N . GLU A 1 93 ? 10.309 -3.562 -0.078 1.00 91.94 93 GLU A N 1
ATOM 738 C CA . GLU A 1 93 ? 10.806 -3.162 1.248 1.00 91.94 93 GLU A CA 1
ATOM 739 C C . GLU A 1 93 ? 9.681 -3.078 2.297 1.00 91.94 93 GLU A C 1
ATOM 741 O O . GLU A 1 93 ? 9.832 -3.536 3.431 1.00 91.94 93 GLU A O 1
ATOM 746 N N . ILE A 1 94 ? 8.524 -2.507 1.938 1.00 91.38 94 ILE A N 1
ATOM 747 C CA . ILE A 1 94 ? 7.393 -2.400 2.868 1.00 91.38 94 ILE A CA 1
ATOM 748 C C . ILE A 1 94 ? 6.755 -3.772 3.122 1.00 91.38 94 ILE A C 1
ATOM 750 O O . ILE A 1 94 ? 6.431 -4.085 4.271 1.00 91.38 94 ILE A O 1
ATOM 754 N N . ALA A 1 95 ? 6.583 -4.592 2.083 1.00 90.88 95 ALA A N 1
ATOM 755 C CA . ALA A 1 95 ? 6.040 -5.942 2.213 1.00 90.88 95 ALA A CA 1
ATOM 756 C C . ALA A 1 95 ? 6.947 -6.826 3.085 1.00 90.88 95 ALA A C 1
ATOM 758 O O . ALA A 1 95 ? 6.472 -7.450 4.033 1.00 90.88 95 ALA A O 1
ATOM 759 N N . GLU A 1 96 ? 8.258 -6.800 2.844 1.00 91.88 96 GLU A N 1
ATOM 760 C CA . GLU A 1 96 ? 9.261 -7.470 3.671 1.00 91.88 96 GLU A CA 1
ATOM 761 C C . GLU A 1 96 ? 9.207 -6.979 5.115 1.00 91.88 96 GLU A C 1
ATOM 763 O O . GLU A 1 96 ? 9.209 -7.788 6.041 1.00 91.88 96 GLU A O 1
ATOM 768 N N . LYS A 1 97 ? 9.086 -5.665 5.343 1.00 91.75 97 LYS A N 1
ATOM 769 C CA . LYS A 1 97 ? 8.950 -5.119 6.697 1.00 91.75 97 LYS A CA 1
ATOM 770 C C . LYS A 1 97 ? 7.712 -5.678 7.405 1.00 91.75 97 LYS A C 1
ATOM 772 O O . LYS A 1 97 ? 7.817 -6.122 8.549 1.00 91.75 97 LYS A O 1
ATOM 777 N N . LEU A 1 98 ? 6.557 -5.704 6.738 1.00 90.44 98 LEU A N 1
ATOM 778 C CA . LEU A 1 98 ? 5.310 -6.253 7.285 1.00 90.44 98 LEU A CA 1
ATOM 779 C C . LEU A 1 98 ? 5.438 -7.743 7.642 1.00 90.44 98 LEU A C 1
ATOM 781 O O . LEU A 1 98 ? 5.040 -8.150 8.734 1.00 90.44 98 LEU A O 1
ATOM 785 N N . VAL A 1 99 ? 6.040 -8.547 6.764 1.00 90.81 99 VAL A N 1
ATOM 786 C CA . VAL A 1 99 ? 6.187 -9.997 6.968 1.00 90.81 99 VAL A CA 1
ATOM 787 C C . VAL A 1 99 ? 7.265 -10.312 8.007 1.00 90.81 99 VAL A C 1
ATOM 789 O O . VAL A 1 99 ? 7.022 -11.029 8.979 1.00 90.81 99 VAL A O 1
ATOM 792 N N . CYS A 1 100 ? 8.468 -9.769 7.833 1.00 92.75 100 CYS A N 1
ATOM 793 C CA . CYS A 1 100 ? 9.641 -10.147 8.616 1.00 92.75 100 CYS A CA 1
ATOM 794 C C . CYS A 1 100 ? 9.649 -9.510 10.009 1.00 92.75 100 CYS A C 1
ATOM 796 O O . CYS A 1 100 ? 9.985 -10.190 10.980 1.00 92.75 100 CYS A O 1
ATOM 798 N N . HIS A 1 101 ? 9.255 -8.236 10.126 1.00 92.25 101 HIS A N 1
ATOM 799 C CA . HIS A 1 101 ? 9.295 -7.513 11.402 1.00 92.25 101 HIS A CA 1
ATOM 800 C C . HIS A 1 101 ? 7.966 -7.574 12.153 1.00 92.25 101 HIS A C 1
ATOM 802 O O . HIS A 1 101 ? 7.968 -7.756 13.368 1.00 92.25 101 HIS A O 1
ATOM 808 N N . TYR A 1 102 ? 6.840 -7.454 11.445 1.00 89.00 102 TYR A N 1
ATOM 809 C CA . TYR A 1 102 ? 5.511 -7.400 12.069 1.00 89.00 102 TYR A CA 1
ATOM 810 C C . TYR A 1 102 ? 4.729 -8.713 11.989 1.00 89.00 102 TYR A C 1
ATOM 812 O O . TYR A 1 102 ? 3.623 -8.790 12.519 1.00 89.00 102 TYR A O 1
ATOM 820 N N . ARG A 1 103 ? 5.311 -9.758 11.380 1.00 90.44 103 ARG A N 1
ATOM 821 C CA . ARG A 1 103 ? 4.735 -11.111 11.301 1.00 90.44 103 ARG A CA 1
ATOM 822 C C . ARG A 1 103 ? 3.350 -11.149 10.650 1.00 90.44 103 ARG A C 1
ATOM 824 O O . ARG A 1 103 ? 2.562 -12.046 10.938 1.00 90.44 103 ARG A O 1
ATOM 831 N N . VAL A 1 104 ? 3.066 -10.201 9.757 1.00 87.94 104 VAL A N 1
ATOM 832 C CA . VAL A 1 104 ? 1.838 -10.211 8.960 1.00 87.94 104 VAL A CA 1
ATOM 833 C C . VAL A 1 104 ? 1.907 -11.398 7.989 1.00 87.94 104 VAL A C 1
ATOM 835 O O . VAL A 1 104 ? 2.888 -11.508 7.247 1.00 87.94 104 VAL A O 1
ATOM 838 N N . PRO A 1 105 ? 0.911 -12.302 7.968 1.00 88.19 105 PRO A N 1
ATOM 839 C CA . PRO A 1 105 ? 0.887 -13.399 7.009 1.00 88.19 105 PRO A CA 1
ATOM 840 C C . PRO A 1 105 ? 0.850 -12.875 5.570 1.00 88.19 105 PRO A C 1
ATOM 842 O O . PRO A 1 105 ? 0.095 -11.955 5.263 1.00 88.19 105 PRO A O 1
ATOM 845 N N . ASN A 1 106 ? 1.588 -13.511 4.655 1.00 86.69 106 ASN A N 1
ATOM 846 C CA . ASN A 1 106 ? 1.559 -13.149 3.228 1.00 86.69 106 ASN A CA 1
ATOM 847 C C . ASN A 1 106 ? 0.132 -13.153 2.648 1.00 86.69 106 ASN A C 1
ATOM 849 O O . ASN A 1 106 ? -0.192 -12.333 1.798 1.00 86.69 106 ASN A O 1
ATOM 853 N N . SER A 1 107 ? -0.739 -14.043 3.139 1.00 86.19 107 SER A N 1
ATOM 854 C CA . SER A 1 107 ? -2.150 -14.134 2.741 1.00 86.19 107 SER A CA 1
ATOM 855 C C . SER A 1 107 ? -2.995 -12.914 3.124 1.00 86.19 107 SER A C 1
ATOM 857 O O . SER A 1 107 ? -4.093 -12.756 2.597 1.00 86.19 107 SER A O 1
ATOM 859 N N . GLU A 1 108 ? -2.513 -12.066 4.034 1.00 85.25 108 GLU A N 1
ATOM 860 C CA . GLU A 1 108 ? -3.183 -10.838 4.474 1.00 85.25 108 GLU A CA 1
ATOM 861 C C . GLU A 1 108 ? -2.629 -9.576 3.790 1.00 85.25 108 GLU A C 1
ATOM 863 O O . GLU A 1 108 ? -3.122 -8.473 4.035 1.00 85.25 108 GLU A O 1
ATOM 868 N N . ILE A 1 109 ? -1.630 -9.719 2.910 1.00 85.81 109 ILE A N 1
ATOM 869 C CA . ILE A 1 109 ? -1.017 -8.612 2.171 1.00 85.81 109 ILE A CA 1
ATOM 870 C C . ILE A 1 109 ? -1.444 -8.685 0.706 1.00 85.81 109 ILE A C 1
ATOM 872 O O . ILE A 1 109 ? -1.251 -9.691 0.026 1.00 85.81 109 ILE A O 1
ATOM 876 N N . ALA A 1 110 ? -1.984 -7.580 0.192 1.00 87.31 110 ALA A N 1
ATOM 877 C CA . ALA A 1 110 ? -2.322 -7.432 -1.217 1.00 87.31 110 ALA A CA 1
ATOM 878 C C . ALA A 1 110 ? -1.630 -6.198 -1.807 1.0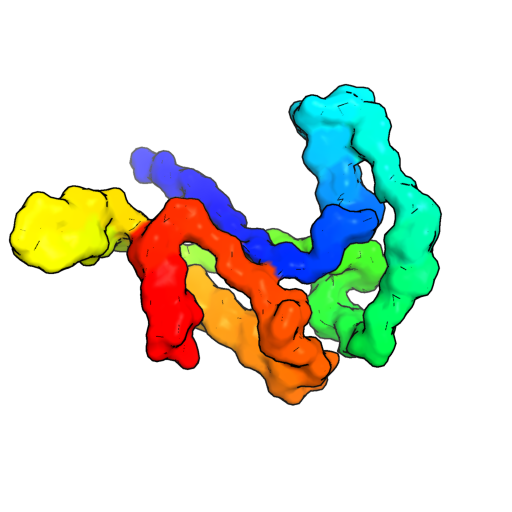0 87.31 110 ALA A C 1
ATOM 880 O O . ALA A 1 110 ? -1.759 -5.088 -1.290 1.00 87.31 110 ALA A O 1
ATOM 881 N N . ILE A 1 111 ? -0.931 -6.390 -2.928 1.00 86.44 111 ILE A N 1
ATOM 882 C CA . ILE A 1 111 ? -0.343 -5.310 -3.726 1.00 86.44 111 ILE A CA 1
ATOM 883 C C . ILE A 1 111 ? -1.234 -5.097 -4.949 1.00 86.44 111 ILE A C 1
ATOM 885 O O . ILE A 1 111 ? -1.423 -6.004 -5.762 1.00 86.44 111 ILE A O 1
ATOM 889 N N . LEU A 1 112 ? -1.784 -3.891 -5.082 1.00 87.75 112 LEU A N 1
ATOM 890 C CA . LEU A 1 112 ? -2.667 -3.510 -6.181 1.00 87.75 112 LEU A CA 1
ATOM 891 C C . LEU A 1 112 ? -1.972 -2.479 -7.070 1.00 87.75 112 LEU A C 1
ATOM 893 O O . LEU A 1 112 ? -1.390 -1.514 -6.584 1.00 87.75 112 LEU A O 1
ATOM 897 N N . THR A 1 113 ? -2.050 -2.672 -8.383 1.00 86.31 113 THR A N 1
ATOM 898 C CA . THR A 1 113 ? -1.533 -1.722 -9.372 1.00 86.31 113 THR A CA 1
ATOM 899 C C . THR A 1 113 ? -2.385 -1.774 -10.643 1.00 86.31 113 THR A C 1
ATOM 901 O O . THR A 1 113 ? -2.782 -2.871 -11.051 1.00 86.31 113 THR A O 1
ATOM 904 N N . PRO A 1 114 ? -2.691 -0.625 -11.279 1.00 84.50 114 PRO A N 1
ATOM 905 C CA . PRO A 1 114 ? -3.471 -0.593 -12.516 1.00 84.50 114 PRO A CA 1
ATOM 906 C C . PRO A 1 114 ? -2.682 -1.115 -13.727 1.00 84.50 114 PRO A C 1
ATOM 908 O O . PRO A 1 114 ? -3.280 -1.461 -14.745 1.00 84.50 114 PRO A O 1
ATOM 911 N N . TYR A 1 115 ? -1.349 -1.191 -13.634 1.00 83.94 115 TYR A N 1
ATOM 912 C CA . TYR A 1 115 ? -0.489 -1.576 -14.748 1.00 83.94 115 TYR A CA 1
ATOM 913 C C . TYR A 1 115 ? 0.014 -3.010 -14.613 1.00 83.94 115 TYR A C 1
ATOM 915 O O . TYR A 1 115 ? 0.666 -3.400 -13.643 1.00 83.94 115 TYR A O 1
ATOM 923 N N . SER A 1 116 ? -0.224 -3.815 -15.643 1.00 82.75 116 SER A N 1
ATOM 924 C CA . SER A 1 116 ? 0.212 -5.210 -15.666 1.00 82.75 116 SER A CA 1
ATOM 925 C C . SER A 1 116 ? 1.735 -5.370 -15.788 1.00 82.75 116 SER A C 1
ATOM 927 O O . SER A 1 116 ? 2.252 -6.426 -15.417 1.00 82.75 116 SER A O 1
ATOM 929 N N . ALA A 1 117 ? 2.468 -4.347 -16.249 1.00 84.38 117 ALA A N 1
ATOM 930 C CA . ALA A 1 117 ? 3.934 -4.349 -16.264 1.00 84.38 117 ALA A CA 1
ATOM 931 C C . ALA A 1 117 ? 4.470 -4.167 -14.843 1.00 84.38 117 ALA A C 1
ATOM 933 O O . ALA A 1 117 ? 5.264 -4.998 -14.401 1.00 84.38 117 ALA A O 1
ATOM 934 N N . GLN A 1 118 ? 3.937 -3.191 -14.099 1.00 85.62 118 GLN A N 1
ATOM 935 C CA . GLN A 1 118 ? 4.221 -3.026 -12.673 1.00 85.62 118 GLN A CA 1
ATOM 936 C C . GLN A 1 118 ? 3.887 -4.292 -11.876 1.00 85.62 118 GLN A C 1
ATOM 938 O O . GLN A 1 118 ? 4.718 -4.762 -11.106 1.00 85.62 118 GLN A O 1
ATOM 943 N N . LYS A 1 119 ? 2.726 -4.920 -12.124 1.00 83.62 119 LYS A N 1
ATOM 944 C CA . LYS A 1 119 ? 2.350 -6.176 -11.449 1.00 83.62 119 LYS A CA 1
ATOM 945 C C . LYS A 1 119 ? 3.414 -7.261 -11.621 1.00 83.62 119 LYS A C 1
ATOM 947 O O . LYS A 1 119 ? 3.777 -7.921 -10.657 1.00 83.62 119 LYS A O 1
ATOM 952 N N . ARG A 1 120 ? 3.913 -7.469 -12.845 1.00 81.62 120 ARG A N 1
ATOM 953 C CA . ARG A 1 120 ? 4.957 -8.480 -13.089 1.00 81.62 120 ARG A CA 1
ATOM 954 C C . ARG A 1 120 ? 6.296 -8.108 -12.473 1.00 81.62 120 ARG A C 1
ATOM 956 O O . ARG A 1 120 ? 7.035 -9.012 -12.100 1.00 81.62 120 ARG A O 1
ATOM 963 N N . LEU A 1 121 ? 6.607 -6.820 -12.383 1.00 79.50 121 LEU A N 1
ATOM 964 C CA . LEU A 1 121 ? 7.829 -6.346 -11.748 1.00 79.50 121 LEU A CA 1
ATOM 965 C C . LEU A 1 121 ? 7.811 -6.606 -10.233 1.00 79.50 121 LEU A C 1
ATOM 967 O O . LEU A 1 121 ? 8.798 -7.091 -9.690 1.00 79.50 121 LEU A O 1
ATOM 971 N N . SER A 1 122 ? 6.674 -6.367 -9.576 1.00 69.12 122 SER A N 1
ATOM 972 C CA . SER A 1 122 ? 6.506 -6.577 -8.131 1.00 69.12 122 SER A CA 1
ATOM 973 C C . SER A 1 122 ? 6.404 -8.046 -7.699 1.00 69.12 122 SER A C 1
ATOM 975 O O . SER A 1 122 ? 6.508 -8.314 -6.515 1.00 69.12 122 SER A O 1
ATOM 977 N N . VAL A 1 123 ? 6.176 -8.991 -8.622 1.00 65.94 123 VAL A N 1
ATOM 978 C CA . VAL A 1 123 ? 6.086 -10.442 -8.323 1.00 65.94 123 VAL A CA 1
ATOM 979 C C . VAL A 1 123 ? 7.428 -11.163 -8.519 1.00 65.94 123 VAL A C 1
ATOM 981 O O . VAL A 1 123 ? 7.593 -12.297 -8.083 1.00 65.94 123 VAL A O 1
ATOM 984 N N . LYS A 1 124 ? 8.380 -10.543 -9.225 1.00 55.41 124 LYS A N 1
ATOM 985 C CA . LYS A 1 124 ? 9.677 -11.154 -9.560 1.00 55.41 124 LYS A CA 1
ATOM 986 C C . LYS A 1 124 ? 10.779 -10.921 -8.522 1.00 55.41 124 LYS A C 1
ATOM 988 O O . LYS A 1 124 ? 11.835 -11.530 -8.665 1.00 55.41 124 LYS A O 1
ATOM 993 N N . ASN A 1 125 ? 10.551 -10.036 -7.558 1.00 43.94 125 ASN A N 1
ATOM 994 C CA . ASN A 1 125 ? 11.472 -9.705 -6.471 1.00 43.94 125 ASN A CA 1
ATOM 995 C C . ASN A 1 125 ? 10.861 -10.178 -5.156 1.00 43.94 125 ASN A C 1
ATOM 997 O O . ASN A 1 125 ? 11.649 -10.580 -4.282 1.00 43.94 125 ASN A O 1
#

Foldseek 3Di:
DDDDDDFQWFDQQCQQPLNVQVCCVPPVVVPDDRDVVSVVPDDPWDCQVVDPDGRHPTDTDDWDFDKDWDFPDDPPDTDTWIATLRVLVVVVVSLCCCCVVGVDDPVSTDGDDPTPVNVVSNVVD